Protein AF-A0A022RIN7-F1 (afdb_monomer)

Nearest PDB structures (foldseek):
  2dnx-assembly1_A  TM=2.784E-01  e=6.666E+00  Homo sapiens

pLDDT: mean 76.63, std 23.03, range [30.61, 98.12]

Organism: Erythranthe guttata (NCBI:txid4155)

Structure (mmCIF, N/CA/C/O backbone):
data_AF-A0A022RIN7-F1
#
_entry.id   AF-A0A022RIN7-F1
#
loop_
_atom_site.group_PDB
_atom_site.id
_atom_site.type_symbol
_atom_site.label_atom_id
_atom_site.label_alt_id
_atom_site.label_comp_id
_atom_site.label_asym_id
_atom_site.label_entity_id
_atom_site.label_seq_id
_atom_site.pdbx_PDB_ins_code
_atom_site.Cartn_x
_atom_site.Cartn_y
_atom_site.Cartn_z
_atom_site.occupancy
_atom_site.B_iso_or_equiv
_atom_site.auth_seq_id
_atom_site.auth_comp_id
_atom_site.auth_asym_id
_atom_site.auth_atom_id
_atom_site.pdbx_PDB_model_num
ATOM 1 N N . MET A 1 1 ? -48.424 -36.159 50.918 1.00 37.25 1 MET A N 1
ATOM 2 C CA . MET A 1 1 ? -47.520 -34.987 50.852 1.00 37.25 1 MET A CA 1
ATOM 3 C C . MET A 1 1 ? -47.780 -34.332 49.501 1.00 37.25 1 MET A C 1
ATOM 5 O O . MET A 1 1 ? -47.586 -34.997 48.501 1.00 37.25 1 MET A O 1
ATOM 9 N N . GLN A 1 2 ? -48.654 -33.324 49.456 1.00 30.61 2 GLN A N 1
ATOM 10 C CA . GLN A 1 2 ? -48.371 -31.881 49.602 1.00 30.61 2 GLN A CA 1
ATOM 11 C C . GLN A 1 2 ? -47.689 -31.279 48.358 1.00 30.61 2 GLN A C 1
ATOM 13 O O . GLN A 1 2 ? -46.604 -31.691 47.969 1.00 30.61 2 GLN A O 1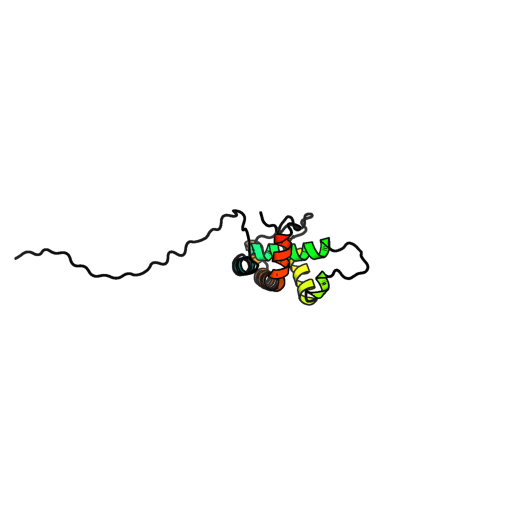
ATOM 18 N N . LEU A 1 3 ? -48.421 -30.313 47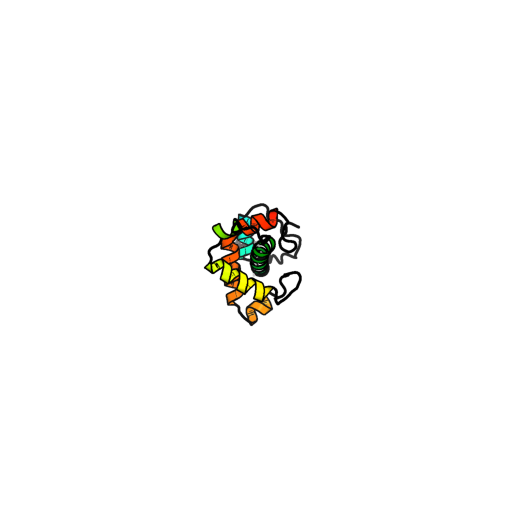.791 1.00 34.59 3 LEU A N 1
ATOM 19 C CA . LEU A 1 3 ? -48.183 -29.415 46.660 1.00 34.59 3 LEU A CA 1
ATOM 20 C C . LEU A 1 3 ? -46.823 -28.689 46.669 1.00 34.59 3 LEU A C 1
ATOM 22 O O . LEU A 1 3 ? -46.268 -28.455 47.743 1.00 34.59 3 LEU A O 1
ATOM 26 N N . LYS A 1 4 ? -46.414 -28.176 45.494 1.00 39.03 4 LYS A N 1
ATOM 27 C CA . LYS A 1 4 ? -46.188 -26.732 45.197 1.00 39.03 4 LYS A CA 1
ATOM 28 C C . LYS A 1 4 ? -45.699 -26.589 43.743 1.00 39.03 4 LYS A C 1
ATOM 30 O O . LYS A 1 4 ? -44.810 -27.328 43.349 1.00 39.03 4 LYS A O 1
ATOM 35 N N . THR A 1 5 ? -46.365 -25.890 42.821 1.00 31.91 5 THR A N 1
ATOM 36 C CA . THR A 1 5 ? -46.608 -24.437 42.672 1.00 31.91 5 THR A CA 1
ATOM 37 C C . THR A 1 5 ? -45.349 -23.567 42.615 1.00 31.91 5 THR A C 1
ATOM 39 O O . THR A 1 5 ? -44.546 -23.587 43.538 1.00 31.91 5 THR A O 1
ATOM 42 N N . SER A 1 6 ? -45.363 -22.703 41.596 1.00 35.72 6 SER A N 1
ATOM 43 C CA . SER A 1 6 ? -44.872 -21.321 41.533 1.00 35.72 6 SER A CA 1
ATOM 44 C C . SER A 1 6 ? -43.578 -21.019 40.779 1.00 35.72 6 SER A C 1
ATOM 46 O O . SER A 1 6 ? -42.488 -21.501 41.070 1.00 35.72 6 SER A O 1
ATOM 48 N N . GLU A 1 7 ? -43.778 -20.104 39.837 1.00 44.91 7 GLU A N 1
ATOM 49 C CA . GLU A 1 7 ? -42.864 -19.085 39.345 1.00 44.91 7 GLU A CA 1
ATOM 50 C C . GLU A 1 7 ? -41.965 -18.488 40.446 1.00 44.91 7 GLU A C 1
ATOM 52 O O . GLU A 1 7 ? -42.409 -18.271 41.577 1.00 44.91 7 GLU A O 1
ATOM 57 N N . ASN A 1 8 ? -40.717 -18.188 40.078 1.00 36.81 8 ASN A N 1
ATOM 58 C CA . ASN A 1 8 ? -39.936 -17.016 40.503 1.00 36.81 8 ASN A CA 1
ATOM 59 C C . ASN A 1 8 ? -38.679 -16.979 39.612 1.00 36.81 8 ASN A C 1
ATOM 61 O O . ASN A 1 8 ? -37.910 -17.934 39.597 1.00 36.81 8 ASN A O 1
ATOM 65 N N . LEU A 1 9 ? -38.586 -16.059 38.648 1.00 40.31 9 LEU A N 1
ATOM 66 C CA . LEU A 1 9 ? -37.883 -14.776 38.784 1.00 40.31 9 LEU A CA 1
ATOM 67 C C . LEU A 1 9 ? -36.572 -14.889 39.578 1.00 40.31 9 LEU A C 1
ATOM 69 O O . LEU A 1 9 ? -36.575 -14.764 40.797 1.00 40.31 9 LEU A O 1
ATOM 73 N N . ASP A 1 10 ? -35.453 -14.999 38.862 1.00 39.22 10 ASP A N 1
ATOM 74 C CA . ASP A 1 10 ? -34.300 -14.163 39.180 1.00 39.22 10 ASP A CA 1
ATOM 75 C C . ASP A 1 10 ? -33.547 -13.792 37.902 1.00 39.22 10 ASP A C 1
ATOM 77 O O . ASP A 1 10 ? -33.349 -14.592 36.986 1.00 39.22 10 ASP A O 1
ATOM 81 N N . ALA A 1 11 ? -33.215 -12.515 37.839 1.00 43.62 11 ALA A N 1
ATOM 82 C CA . ALA A 1 11 ? -32.489 -11.877 36.774 1.00 43.62 11 ALA A CA 1
ATOM 83 C C . ALA A 1 11 ? -31.069 -12.437 36.698 1.00 43.62 11 ALA A C 1
ATOM 85 O O . ALA A 1 11 ? -30.468 -12.723 37.721 1.00 43.62 11 ALA A O 1
ATOM 86 N N . THR A 1 12 ? -30.475 -12.463 35.509 1.00 42.75 12 THR A N 1
ATOM 87 C CA . THR A 1 12 ? -29.150 -11.862 35.310 1.00 42.75 12 THR A CA 1
ATOM 88 C C . THR A 1 12 ? -28.952 -11.645 33.816 1.00 42.75 12 THR A C 1
ATOM 90 O O . THR A 1 12 ? -28.738 -12.567 33.034 1.00 42.75 12 THR A O 1
ATOM 93 N N . LEU A 1 13 ? -29.015 -10.374 33.440 1.00 48.12 13 LEU A N 1
ATOM 94 C CA . LEU A 1 13 ? -28.413 -9.829 32.238 1.00 48.12 13 LEU A CA 1
ATOM 95 C C . LEU A 1 13 ? -26.933 -10.244 32.193 1.00 48.12 13 LEU A C 1
ATOM 97 O O . LEU A 1 13 ? -26.118 -9.675 32.914 1.00 48.12 13 LEU A O 1
ATOM 101 N N . GLN A 1 14 ? -26.573 -11.208 31.349 1.00 41.75 14 GLN A N 1
ATOM 102 C CA . GLN A 1 14 ? -25.202 -11.325 30.860 1.00 41.75 14 GLN A CA 1
ATOM 103 C C . GLN A 1 14 ? -25.233 -11.142 29.351 1.00 41.75 14 GLN A C 1
ATOM 105 O O . GLN A 1 14 ? -25.619 -12.003 28.572 1.00 41.75 14 GLN A O 1
ATOM 110 N N . SER A 1 15 ? -24.894 -9.914 28.989 1.00 45.25 15 SER A N 1
ATOM 111 C CA . SER A 1 15 ? -24.587 -9.421 27.662 1.00 45.25 15 SER A CA 1
ATOM 112 C C . SER A 1 15 ? -23.668 -10.373 26.897 1.00 45.25 15 SER A C 1
ATOM 114 O O . SER A 1 15 ? -22.446 -10.321 27.051 1.00 45.25 15 SER A O 1
ATOM 116 N N . GLU A 1 16 ? -24.233 -11.186 26.013 1.00 45.50 16 GLU A N 1
ATOM 117 C CA . GLU A 1 16 ? -23.442 -11.850 24.986 1.00 45.50 16 GLU A CA 1
ATOM 118 C C . GLU A 1 16 ? -23.244 -10.888 23.821 1.00 45.50 16 GLU A C 1
ATOM 120 O O . GLU A 1 16 ? -24.079 -10.673 22.941 1.00 45.50 16 GLU A O 1
ATOM 125 N N . LYS A 1 17 ? -22.079 -10.250 23.887 1.00 40.81 17 LYS A N 1
ATOM 126 C CA . LYS A 1 17 ? -21.437 -9.493 22.827 1.00 40.81 17 LYS A CA 1
ATOM 127 C C . LYS A 1 17 ? -21.168 -10.449 21.662 1.00 40.81 17 LYS A C 1
ATOM 129 O O . LYS A 1 17 ? -20.065 -10.975 21.532 1.00 40.81 17 LYS A O 1
ATOM 134 N N . VAL A 1 18 ? -22.163 -10.670 20.806 1.00 41.66 18 VAL A N 1
ATOM 135 C CA . VAL A 1 18 ? -21.929 -11.290 19.501 1.00 41.66 18 VAL A CA 1
ATOM 136 C C . VAL A 1 18 ? -21.188 -10.253 18.669 1.00 41.66 18 VAL A C 1
ATOM 138 O O . VAL A 1 18 ? -21.767 -9.356 18.057 1.00 41.66 18 VAL A O 1
ATOM 141 N N . VAL A 1 19 ? -19.860 -10.333 18.747 1.00 47.84 19 VAL A N 1
ATOM 142 C CA . VAL A 1 19 ? -18.939 -9.686 17.823 1.00 47.84 19 VAL A CA 1
ATOM 143 C C . VAL A 1 19 ? -19.350 -10.165 16.442 1.00 47.84 19 VAL A C 1
ATOM 145 O O . VAL A 1 19 ? -19.071 -11.298 16.058 1.00 47.84 19 VAL A O 1
ATOM 148 N N . ALA A 1 20 ? -20.081 -9.308 15.731 1.00 43.47 20 ALA A N 1
ATOM 149 C CA . ALA A 1 20 ? -20.372 -9.504 14.330 1.00 43.47 20 ALA A CA 1
ATOM 150 C C . ALA A 1 20 ? -19.028 -9.674 13.624 1.00 43.47 20 ALA A C 1
ATOM 152 O O . ALA A 1 20 ? -18.243 -8.728 13.505 1.00 43.47 20 ALA A O 1
ATOM 153 N N . THR A 1 21 ? -18.752 -10.901 13.200 1.00 43.12 21 THR A N 1
ATOM 154 C CA . THR A 1 21 ? -17.741 -11.227 12.212 1.00 43.12 21 THR A CA 1
ATOM 155 C C . THR A 1 21 ? -18.079 -10.424 10.966 1.00 43.12 21 THR A C 1
ATOM 157 O O . THR A 1 21 ? -18.879 -10.831 10.129 1.00 43.12 21 THR A O 1
ATOM 160 N N . ARG A 1 22 ? -17.496 -9.228 10.848 1.00 52.31 22 ARG A N 1
AT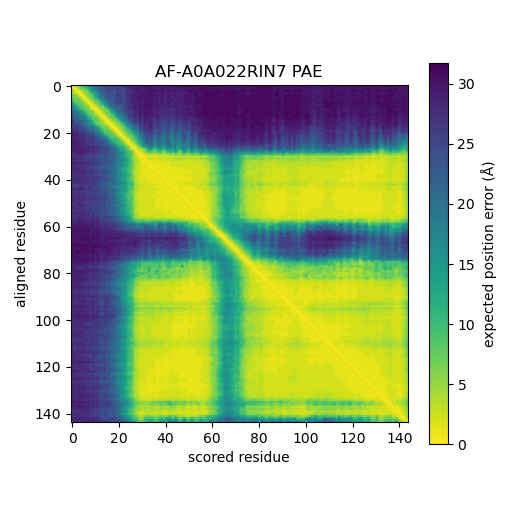OM 161 C CA . ARG A 1 22 ? -17.538 -8.446 9.616 1.00 52.31 22 ARG A CA 1
ATOM 162 C C . ARG A 1 22 ? -16.594 -9.112 8.627 1.00 52.31 22 ARG A C 1
ATOM 164 O O . ARG A 1 22 ? -15.509 -8.608 8.350 1.00 52.31 22 ARG A O 1
ATOM 171 N N . GLN A 1 23 ? -17.026 -10.247 8.085 1.00 48.00 23 GLN A N 1
ATOM 172 C CA . GLN A 1 23 ? -16.672 -10.602 6.723 1.00 48.00 23 GLN A CA 1
ATOM 173 C C . GLN A 1 23 ? -17.223 -9.468 5.863 1.00 48.00 23 GLN A C 1
ATOM 175 O O . GLN A 1 23 ? -18.391 -9.449 5.490 1.00 48.00 23 GLN A O 1
ATOM 180 N N . SER A 1 24 ? -16.404 -8.437 5.674 1.00 50.62 24 SER A N 1
ATOM 181 C CA . SER A 1 24 ? -16.704 -7.392 4.715 1.00 50.62 24 SER A CA 1
ATOM 182 C C . SER A 1 24 ? -16.466 -8.045 3.365 1.00 50.62 24 SER A C 1
ATOM 184 O O . SER A 1 24 ? -15.346 -8.054 2.857 1.00 50.62 24 SER A O 1
ATOM 186 N N . GLU A 1 25 ? -17.509 -8.669 2.823 1.00 43.94 25 GLU A N 1
ATOM 187 C CA . GLU A 1 25 ? -17.627 -8.864 1.385 1.00 43.94 25 GLU A CA 1
ATOM 188 C C . GLU A 1 25 ? -17.181 -7.560 0.714 1.00 43.94 25 GLU A C 1
ATOM 190 O O . GLU A 1 25 ? -17.494 -6.473 1.210 1.00 43.94 25 GLU A O 1
ATOM 195 N N . LYS A 1 26 ? -16.380 -7.671 -0.352 1.00 45.69 26 LYS A N 1
ATOM 196 C CA . LYS A 1 26 ? -15.725 -6.575 -1.088 1.00 45.69 26 LYS A CA 1
ATOM 197 C C . LYS A 1 26 ? -16.743 -5.663 -1.809 1.00 45.69 26 LYS A C 1
ATOM 199 O O . LYS A 1 26 ? -16.630 -5.414 -3.003 1.00 45.69 26 LYS A O 1
ATOM 204 N N . VAL A 1 27 ? -17.758 -5.178 -1.097 1.00 41.16 27 VAL A N 1
ATOM 205 C CA . VAL A 1 27 ? -18.663 -4.102 -1.493 1.00 41.16 27 VAL A CA 1
ATOM 206 C C . VAL A 1 27 ? -17.924 -2.801 -1.195 1.00 41.16 27 VAL A C 1
ATOM 208 O O . VAL A 1 27 ? -17.523 -2.564 -0.056 1.00 41.16 27 VAL A O 1
ATOM 211 N N . GLY A 1 28 ? -17.679 -2.020 -2.251 1.00 59.59 28 GLY A N 1
ATOM 212 C CA . GLY A 1 28 ? -16.779 -0.862 -2.316 1.00 59.59 28 GLY A CA 1
ATOM 213 C C . GLY A 1 28 ? -16.602 -0.110 -0.998 1.00 59.59 28 GLY A C 1
ATOM 214 O O . GLY A 1 28 ? -17.508 0.565 -0.505 1.00 59.59 28 GLY A O 1
ATOM 215 N N . ARG A 1 29 ? -15.410 -0.237 -0.404 1.00 69.94 29 ARG A N 1
ATOM 216 C CA . ARG A 1 29 ? -15.066 0.477 0.823 1.00 69.94 29 ARG A CA 1
ATOM 217 C C . ARG A 1 29 ? -14.890 1.952 0.484 1.00 69.94 29 ARG A C 1
ATOM 219 O O . ARG A 1 29 ? -13.902 2.322 -0.142 1.00 69.94 29 ARG A O 1
ATOM 226 N N . LYS A 1 30 ? -15.835 2.786 0.927 1.00 84.56 30 LYS A N 1
ATOM 227 C CA . LYS A 1 30 ? -15.824 4.226 0.670 1.00 84.56 30 LYS 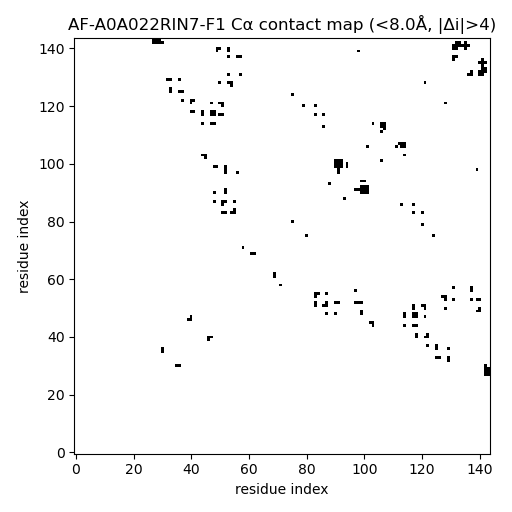A CA 1
ATOM 228 C C . LYS A 1 30 ? -15.319 5.024 1.872 1.00 84.56 30 LYS A C 1
ATOM 230 O O . LYS A 1 30 ? -16.104 5.347 2.754 1.00 84.56 30 LYS A O 1
ATOM 235 N N . PHE A 1 31 ? -14.042 5.399 1.884 1.00 90.38 31 PHE A N 1
ATOM 236 C CA . PHE A 1 31 ? -13.518 6.348 2.872 1.00 90.38 31 PHE A CA 1
ATOM 237 C C . PHE A 1 31 ? -14.001 7.776 2.585 1.00 90.38 31 PHE A C 1
ATOM 239 O O . PHE A 1 31 ? -13.933 8.254 1.445 1.00 90.38 31 PHE A O 1
ATOM 246 N N . MET A 1 32 ? -14.501 8.448 3.616 1.00 90.50 32 MET A N 1
ATOM 247 C CA . MET A 1 32 ? -14.889 9.861 3.615 1.00 90.50 32 MET A CA 1
ATOM 248 C C . MET A 1 32 ? -13.860 10.726 4.339 1.00 90.50 32 MET A C 1
ATOM 250 O O . MET A 1 32 ? -13.705 11.897 3.997 1.00 90.50 32 MET A O 1
ATOM 254 N N . LEU A 1 33 ? -13.164 10.144 5.317 1.00 93.56 33 LEU A N 1
ATOM 255 C CA . LEU A 1 33 ? -12.146 10.794 6.135 1.00 93.56 33 LEU A CA 1
ATOM 256 C C . LEU A 1 33 ? -10.879 9.938 6.181 1.00 93.56 33 LEU A C 1
ATOM 258 O O . LEU A 1 33 ? -10.948 8.708 6.167 1.00 93.56 33 LEU A O 1
ATOM 262 N N . GLU A 1 34 ? -9.724 10.586 6.323 1.00 93.88 34 GLU A N 1
ATOM 263 C CA . GLU A 1 34 ? -8.436 9.905 6.499 1.00 93.88 34 GLU A CA 1
ATOM 264 C C . GLU A 1 34 ? -8.452 8.957 7.709 1.00 93.88 34 GLU A C 1
ATOM 266 O O . GLU A 1 34 ? -7.981 7.828 7.616 1.00 93.88 34 GLU A O 1
ATOM 271 N N . ALA A 1 35 ? -9.078 9.357 8.820 1.00 95.62 35 ALA A N 1
ATOM 272 C CA . ALA A 1 35 ? -9.182 8.528 10.022 1.00 95.62 35 ALA A CA 1
ATOM 273 C C . ALA A 1 35 ? -9.890 7.179 9.774 1.00 95.62 35 ALA A C 1
ATOM 275 O O . ALA A 1 35 ? -9.518 6.164 10.361 1.00 95.62 35 ALA A O 1
ATOM 276 N N . GLU A 1 36 ? -10.879 7.135 8.875 1.00 95.06 36 GLU A N 1
ATOM 277 C CA . GLU A 1 36 ? -11.545 5.883 8.490 1.00 95.06 36 GLU A CA 1
ATOM 278 C C . GLU A 1 36 ? -10.596 4.971 7.709 1.00 95.06 36 GLU A C 1
ATOM 280 O O . GLU A 1 36 ? -10.577 3.758 7.928 1.00 95.06 36 GLU A O 1
ATOM 285 N N . MET A 1 37 ? -9.784 5.561 6.826 1.00 94.75 37 MET A N 1
ATOM 286 C CA . MET A 1 37 ? -8.744 4.840 6.099 1.00 94.75 37 MET A CA 1
ATOM 287 C C . MET A 1 37 ? -7.674 4.313 7.053 1.00 94.75 37 MET A C 1
ATOM 289 O O . MET A 1 37 ? -7.307 3.149 6.938 1.00 94.75 37 MET A O 1
ATOM 293 N N . ILE A 1 38 ? -7.215 5.113 8.021 1.00 96.69 38 ILE A N 1
ATOM 294 C CA . ILE A 1 38 ? -6.239 4.685 9.035 1.00 96.69 38 ILE A CA 1
ATOM 295 C C . ILE A 1 38 ? -6.763 3.474 9.811 1.00 96.69 38 ILE A C 1
ATOM 297 O O . ILE A 1 38 ? -6.053 2.477 9.920 1.00 96.69 38 ILE A O 1
ATOM 301 N N . ASN A 1 39 ? -8.009 3.519 10.288 1.00 95.75 39 ASN A N 1
ATOM 302 C CA . ASN A 1 39 ? -8.617 2.391 10.999 1.00 95.75 39 ASN A CA 1
ATOM 303 C C . ASN A 1 39 ? -8.667 1.133 10.121 1.00 95.75 39 ASN A C 1
ATOM 305 O O . ASN A 1 39 ? -8.335 0.042 10.573 1.00 95.75 39 ASN A O 1
ATOM 309 N N . ALA A 1 40 ? -9.028 1.271 8.842 1.00 95.19 40 ALA A N 1
ATOM 310 C CA . ALA A 1 40 ? -9.013 0.137 7.925 1.00 95.19 40 ALA A CA 1
ATOM 311 C C . ALA A 1 40 ? -7.592 -0.381 7.664 1.00 95.19 40 ALA A C 1
ATOM 313 O O . ALA A 1 40 ? -7.395 -1.587 7.621 1.00 95.19 40 ALA A O 1
ATOM 314 N N . LEU A 1 41 ? -6.594 0.495 7.545 1.00 95.25 41 LEU A N 1
ATOM 315 C CA . LEU A 1 41 ? -5.186 0.114 7.407 1.00 95.25 41 LEU A CA 1
ATOM 316 C C . LEU A 1 41 ? -4.637 -0.579 8.663 1.00 95.25 41 LEU A C 1
ATOM 318 O O . LEU A 1 41 ? -3.690 -1.352 8.578 1.00 95.25 41 LEU A O 1
ATOM 322 N N . GLN A 1 42 ? -5.202 -0.352 9.844 1.00 95.06 42 GLN A N 1
ATOM 323 C CA . GLN A 1 42 ? -4.788 -1.071 11.054 1.00 95.06 42 GLN A CA 1
ATOM 324 C C . GLN A 1 42 ? -5.285 -2.520 11.094 1.00 95.06 42 GLN A C 1
ATOM 326 O O . GLN A 1 42 ? -4.631 -3.359 11.709 1.00 95.06 42 GLN A O 1
ATOM 331 N N . GLU A 1 43 ? -6.353 -2.837 10.361 1.00 93.06 43 GLU A N 1
ATOM 332 C CA . GLU A 1 43 ? -7.012 -4.147 10.405 1.00 93.06 43 GLU A CA 1
ATOM 333 C C . GLU A 1 43 ? -6.814 -4.951 9.108 1.00 93.06 43 GLU A C 1
ATOM 335 O O . GLU A 1 43 ? -6.499 -6.138 9.141 1.00 93.06 43 GLU A O 1
ATOM 340 N N . ASP A 1 44 ? -6.923 -4.302 7.949 1.00 95.75 44 ASP A N 1
ATOM 341 C CA . ASP A 1 44 ? -6.932 -4.933 6.630 1.00 95.75 44 ASP A CA 1
ATOM 342 C C . ASP A 1 44 ? -5.521 -4.996 6.023 1.00 95.75 44 ASP A C 1
ATOM 344 O O . ASP A 1 44 ? -4.939 -4.003 5.576 1.00 95.75 44 ASP A O 1
ATOM 348 N N . GLU A 1 45 ? -4.953 -6.199 6.028 1.00 96.62 45 GLU A N 1
ATOM 349 C CA . GLU A 1 45 ? -3.607 -6.481 5.525 1.00 96.62 45 GLU A CA 1
ATOM 350 C C . GLU A 1 45 ? -3.513 -6.351 3.999 1.00 96.62 45 GLU A C 1
ATOM 352 O O . GLU A 1 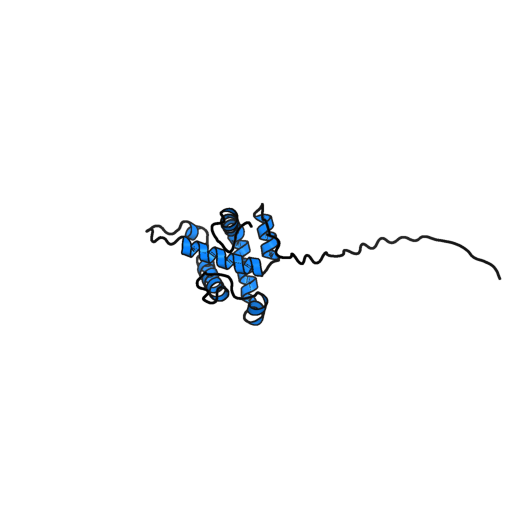45 ? -2.520 -5.827 3.491 1.00 96.62 45 GLU A O 1
ATOM 357 N N . GLU A 1 46 ? -4.555 -6.760 3.266 1.00 96.31 46 GLU A N 1
ATOM 358 C CA . GLU A 1 46 ? -4.609 -6.637 1.803 1.00 96.31 46 GLU A CA 1
ATOM 359 C C . GLU A 1 46 ? -4.677 -5.156 1.403 1.00 96.31 46 GLU A C 1
ATOM 361 O O . GLU A 1 46 ? -4.023 -4.732 0.445 1.00 96.31 46 GLU A O 1
ATOM 366 N N . LEU A 1 47 ? -5.407 -4.338 2.170 1.00 95.81 47 LEU A N 1
ATOM 367 C CA . LEU A 1 47 ? -5.438 -2.888 1.984 1.00 95.81 47 LEU A CA 1
ATOM 368 C C . LEU A 1 47 ? -4.062 -2.254 2.227 1.00 95.81 47 LEU A C 1
ATOM 370 O O . LEU A 1 47 ? -3.666 -1.378 1.462 1.00 95.81 47 LEU A O 1
ATOM 374 N N . CYS A 1 48 ? -3.314 -2.704 3.239 1.00 97.06 48 CYS A N 1
ATOM 375 C CA . CYS A 1 48 ? -1.944 -2.233 3.478 1.00 97.06 48 CYS A CA 1
ATOM 376 C C . CYS A 1 48 ? -1.007 -2.568 2.316 1.00 97.06 48 CYS A C 1
ATOM 378 O O . CYS A 1 48 ? -0.230 -1.723 1.875 1.00 97.06 48 CYS A O 1
ATOM 380 N N . MET A 1 49 ? -1.074 -3.803 1.814 1.00 97.38 49 MET A N 1
ATOM 381 C CA . MET A 1 49 ? -0.270 -4.239 0.670 1.00 97.38 49 MET A CA 1
ATOM 382 C C . MET A 1 49 ? -0.599 -3.394 -0.566 1.00 97.38 49 MET A C 1
ATOM 384 O O . MET A 1 49 ? 0.301 -2.843 -1.199 1.00 97.38 49 MET A O 1
ATOM 388 N N . ASN A 1 50 ? -1.889 -3.192 -0.851 1.00 95.88 50 ASN A N 1
ATOM 389 C CA . ASN A 1 50 ? -2.327 -2.314 -1.935 1.00 95.88 50 ASN A CA 1
ATOM 390 C C . ASN A 1 50 ? -1.902 -0.855 -1.734 1.00 95.88 50 ASN A C 1
ATOM 392 O O . ASN A 1 50 ? -1.527 -0.203 -2.707 1.00 95.88 50 ASN A O 1
ATOM 396 N N . GLY A 1 51 ? -1.922 -0.351 -0.499 1.00 94.75 51 GLY A N 1
ATOM 397 C CA . GLY A 1 51 ? -1.460 0.992 -0.161 1.00 94.75 51 GLY A CA 1
ATOM 398 C C . GLY A 1 51 ? 0.014 1.193 -0.512 1.00 94.75 51 GLY A C 1
ATOM 399 O O . GLY A 1 51 ? 0.367 2.143 -1.210 1.00 94.75 51 GLY A O 1
ATOM 400 N N . VAL A 1 52 ? 0.887 0.260 -0.128 1.00 95.62 52 VAL A N 1
ATOM 401 C CA . VAL A 1 52 ? 2.308 0.312 -0.512 1.00 95.62 52 VAL A CA 1
ATOM 402 C C . VAL A 1 52 ? 2.479 0.293 -2.033 1.00 95.62 52 VAL A C 1
ATOM 404 O O . VAL A 1 52 ? 3.227 1.114 -2.571 1.00 95.62 52 VAL A O 1
ATOM 407 N N . CYS A 1 53 ? 1.746 -0.567 -2.746 1.00 95.50 53 CYS A N 1
ATOM 408 C CA . CYS A 1 53 ? 1.775 -0.577 -4.208 1.00 95.50 53 CYS A CA 1
ATOM 409 C C . CYS A 1 53 ? 1.275 0.752 -4.812 1.00 95.50 53 CYS A C 1
ATOM 411 O O . CYS A 1 53 ? 1.845 1.221 -5.794 1.00 95.50 53 CYS A O 1
ATOM 413 N N . ALA A 1 54 ? 0.262 1.395 -4.225 1.00 93.94 54 ALA A N 1
ATOM 414 C CA . ALA A 1 54 ? -0.254 2.687 -4.682 1.00 93.94 54 ALA A CA 1
ATOM 415 C C . ALA A 1 54 ? 0.759 3.826 -4.481 1.00 93.94 54 ALA A C 1
ATOM 417 O O . ALA A 1 54 ? 0.975 4.637 -5.384 1.00 93.94 54 ALA A O 1
ATOM 418 N N . LEU A 1 55 ? 1.440 3.860 -3.329 1.00 91.69 55 LEU A N 1
ATOM 419 C CA . LEU A 1 55 ? 2.529 4.810 -3.067 1.00 91.69 55 LEU A CA 1
ATOM 420 C C . LEU A 1 55 ? 3.666 4.641 -4.080 1.00 91.69 55 LEU A C 1
ATOM 422 O O . LEU A 1 55 ? 4.161 5.632 -4.619 1.00 91.69 55 LEU A O 1
ATOM 426 N N . TYR A 1 56 ? 4.044 3.394 -4.368 1.00 91.50 56 TYR A N 1
ATOM 427 C CA . TYR A 1 56 ? 5.045 3.071 -5.380 1.00 91.50 56 TYR A CA 1
ATOM 428 C C . TYR A 1 56 ? 4.606 3.556 -6.765 1.00 91.50 56 TYR A C 1
ATOM 430 O O . TYR A 1 56 ? 5.297 4.366 -7.379 1.00 91.50 56 TYR A O 1
ATOM 438 N N . ARG A 1 57 ? 3.411 3.177 -7.230 1.00 90.62 57 ARG A N 1
ATOM 439 C CA . ARG A 1 57 ? 2.885 3.629 -8.527 1.00 90.62 57 ARG A CA 1
ATOM 440 C C . ARG A 1 57 ? 2.856 5.153 -8.631 1.00 90.62 57 ARG A C 1
ATOM 442 O O . ARG A 1 57 ? 3.290 5.693 -9.643 1.00 90.62 57 ARG A O 1
ATOM 449 N N . GLN A 1 58 ? 2.442 5.875 -7.589 1.00 84.75 58 GLN A N 1
ATOM 450 C CA . GLN A 1 58 ? 2.428 7.341 -7.622 1.00 84.75 58 GLN A CA 1
ATOM 451 C C . GLN A 1 58 ? 3.828 7.955 -7.795 1.00 84.75 58 GLN A C 1
ATOM 453 O O . GLN A 1 58 ? 3.969 8.982 -8.464 1.00 84.75 58 GLN A O 1
ATOM 458 N N . GLN A 1 59 ? 4.871 7.343 -7.231 1.00 78.44 59 GLN A N 1
ATOM 459 C CA . GLN A 1 59 ? 6.249 7.809 -7.406 1.00 78.44 59 GLN A CA 1
ATOM 460 C C . GLN A 1 59 ? 6.714 7.650 -8.860 1.00 78.44 59 GLN A C 1
ATOM 462 O O . GLN A 1 59 ? 7.274 8.600 -9.415 1.00 78.44 59 GLN A O 1
ATOM 467 N N . PHE A 1 60 ? 6.401 6.515 -9.492 1.00 56.09 60 PHE A N 1
ATOM 468 C CA . PHE A 1 60 ? 6.772 6.194 -10.878 1.00 56.09 60 PHE A CA 1
ATOM 469 C C . PHE A 1 60 ? 5.904 6.915 -11.920 1.00 56.09 60 PHE A C 1
ATOM 471 O O . PHE A 1 60 ? 6.412 7.367 -12.937 1.00 56.09 60 PHE A O 1
ATOM 478 N N . PHE A 1 61 ? 4.614 7.141 -11.667 1.00 50.12 61 PHE A N 1
ATOM 479 C CA . PHE A 1 61 ? 3.784 7.957 -12.563 1.00 50.12 61 PHE A CA 1
ATOM 480 C C . PHE A 1 61 ? 4.078 9.460 -12.450 1.00 50.12 61 PHE A C 1
ATOM 482 O O . PHE A 1 61 ? 3.745 10.219 -13.359 1.00 50.12 61 PHE A O 1
ATOM 489 N N . SER A 1 62 ? 4.736 9.917 -11.374 1.00 50.09 62 SER A N 1
ATOM 490 C CA . SER A 1 62 ? 5.203 11.309 -11.279 1.00 50.09 62 SER A CA 1
ATOM 491 C C . SER A 1 62 ? 6.499 11.579 -12.053 1.00 50.09 62 SER A C 1
ATOM 493 O O . SER A 1 62 ? 6.867 12.743 -12.223 1.00 50.09 62 SER A O 1
ATOM 495 N N . SER A 1 63 ? 7.184 10.544 -12.556 1.00 40.81 63 SER A N 1
ATOM 496 C CA . SER A 1 63 ? 8.393 10.705 -13.363 1.00 40.81 63 SER A CA 1
ATOM 497 C C . SER A 1 63 ? 8.057 10.961 -14.833 1.00 40.81 63 SER A C 1
ATOM 499 O O . SER A 1 63 ? 8.388 10.173 -15.715 1.00 40.81 63 SER A O 1
ATOM 501 N N . GLN A 1 64 ? 7.476 12.126 -15.123 1.00 38.56 64 GLN A N 1
ATOM 502 C CA . GLN A 1 64 ? 8.026 12.848 -16.267 1.00 38.56 64 GLN A CA 1
ATOM 503 C C . GLN A 1 64 ? 9.454 13.280 -15.899 1.00 38.56 64 GLN A C 1
ATOM 505 O O . GLN A 1 64 ? 9.677 13.683 -14.751 1.00 38.56 64 GLN A O 1
ATOM 510 N N . PRO A 1 65 ? 10.422 13.231 -16.831 1.00 38.44 65 PRO A N 1
ATOM 511 C CA . PR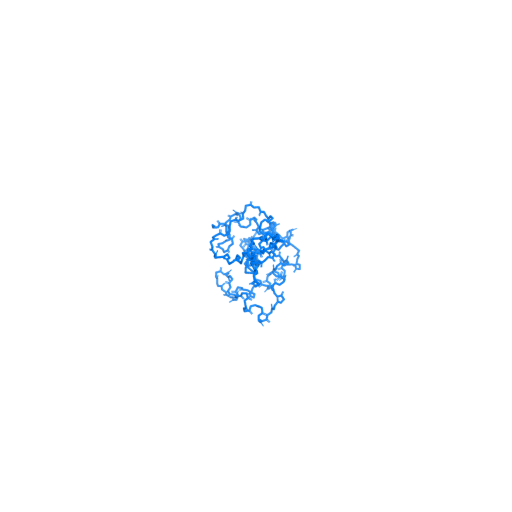O A 1 65 ? 11.775 13.715 -16.605 1.00 38.44 65 PRO A CA 1
ATOM 512 C C . PRO A 1 65 ? 11.744 15.244 -16.580 1.00 38.44 65 PRO A C 1
ATOM 514 O O . PRO A 1 65 ? 12.170 15.919 -17.510 1.00 38.44 65 PRO A O 1
ATOM 517 N N . THR A 1 66 ? 11.187 15.820 -15.521 1.00 39.56 66 THR A N 1
ATOM 518 C CA . THR A 1 66 ? 11.371 17.233 -15.235 1.00 39.56 66 THR A CA 1
ATOM 519 C C . THR A 1 66 ? 12.526 17.334 -14.263 1.00 39.56 66 THR A C 1
ATOM 521 O O . THR A 1 66 ? 12.617 16.615 -13.272 1.00 39.56 66 THR A O 1
ATOM 524 N N . THR A 1 67 ? 13.435 18.243 -14.566 1.00 38.50 67 THR A N 1
ATOM 525 C CA . THR A 1 67 ? 14.620 18.663 -13.812 1.00 38.50 67 THR A CA 1
ATOM 526 C C . THR A 1 67 ? 14.304 19.237 -12.419 1.00 38.50 67 THR A C 1
ATOM 528 O O . THR A 1 67 ? 15.063 20.022 -11.855 1.00 38.50 67 THR A O 1
ATOM 531 N N . LYS A 1 68 ? 13.169 18.857 -11.835 1.00 39.19 68 LYS A N 1
ATOM 532 C CA . LYS A 1 68 ? 12.672 19.256 -10.531 1.00 39.19 68 LYS A CA 1
ATOM 533 C C . LYS A 1 68 ? 12.247 17.974 -9.835 1.00 39.19 68 LYS A C 1
ATOM 535 O O . LYS A 1 68 ? 11.247 17.376 -10.218 1.00 39.19 68 LYS A O 1
ATOM 540 N N . ARG A 1 69 ? 13.032 17.553 -8.833 1.00 40.56 69 ARG A N 1
ATOM 541 C CA . ARG A 1 69 ? 12.648 16.525 -7.851 1.00 40.56 69 ARG A CA 1
ATOM 542 C C . ARG A 1 69 ? 11.144 16.639 -7.595 1.00 40.56 69 ARG A C 1
ATOM 544 O O . ARG A 1 69 ? 10.684 17.701 -7.172 1.00 40.56 69 ARG A O 1
ATOM 551 N N . SER A 1 70 ? 10.403 15.590 -7.956 1.00 43.72 70 SER A N 1
ATOM 552 C CA . SER A 1 70 ? 8.958 15.501 -7.751 1.00 43.72 70 SER A CA 1
ATOM 553 C C . SER A 1 70 ? 8.653 15.983 -6.336 1.00 43.72 70 SER A C 1
ATOM 555 O O . SER A 1 70 ? 9.289 15.518 -5.394 1.00 43.72 70 SER A O 1
ATOM 557 N N . LYS A 1 71 ? 7.724 16.935 -6.166 1.00 47.34 71 LYS A N 1
ATOM 558 C CA . LYS A 1 71 ? 7.379 17.515 -4.849 1.00 47.34 71 LYS A CA 1
ATOM 559 C C . LYS A 1 71 ? 7.020 16.450 -3.798 1.00 47.34 71 LYS A C 1
ATOM 561 O O . LYS A 1 71 ? 7.035 16.748 -2.611 1.00 47.34 71 LYS A O 1
ATOM 566 N N . LEU A 1 72 ? 6.748 15.217 -4.230 1.00 45.50 72 LEU A N 1
ATOM 567 C CA . LEU A 1 72 ? 6.542 14.047 -3.386 1.00 45.50 72 LEU A CA 1
ATOM 568 C C . LEU A 1 72 ? 7.795 13.615 -2.599 1.00 45.50 72 LEU A C 1
ATOM 570 O O . LEU A 1 72 ? 7.665 13.129 -1.478 1.00 45.50 72 LEU A O 1
ATOM 574 N N . SER A 1 73 ? 9.006 13.833 -3.130 1.00 50.03 73 SER A N 1
ATOM 575 C CA . SER A 1 73 ? 10.258 13.442 -2.460 1.00 50.03 73 SER A CA 1
ATOM 576 C C . SER A 1 73 ? 10.553 14.246 -1.195 1.00 50.03 73 SER A C 1
ATOM 578 O O . SER A 1 73 ? 11.457 13.881 -0.455 1.00 50.03 73 SER A O 1
ATOM 580 N N . ASN A 1 74 ? 9.847 15.356 -0.961 1.00 51.41 74 ASN A N 1
ATOM 581 C CA . ASN A 1 74 ? 10.075 16.193 0.216 1.00 51.41 74 ASN A CA 1
ATOM 582 C C . ASN A 1 74 ? 9.260 15.752 1.442 1.00 51.41 74 ASN A C 1
ATOM 584 O O . ASN A 1 74 ? 9.537 16.241 2.533 1.00 51.41 74 ASN A O 1
ATOM 588 N N . THR A 1 75 ? 8.293 14.842 1.282 1.00 63.97 75 THR A N 1
ATOM 589 C CA . THR A 1 75 ? 7.423 14.383 2.383 1.00 63.97 75 THR A CA 1
ATOM 590 C C . THR A 1 75 ? 7.735 12.949 2.822 1.00 63.97 75 THR A C 1
ATOM 592 O O . THR A 1 75 ? 7.513 12.597 3.976 1.00 63.97 75 THR A O 1
ATOM 595 N N . VAL A 1 76 ? 8.285 12.116 1.930 1.00 66.81 76 VAL A N 1
ATOM 596 C CA . VAL A 1 76 ? 8.643 10.716 2.225 1.00 66.81 76 VAL A CA 1
ATOM 597 C C . VAL A 1 76 ? 10.108 10.622 2.639 1.00 66.81 76 VAL A C 1
ATOM 599 O O . VAL A 1 76 ? 10.989 11.133 1.947 1.00 66.81 76 VAL A O 1
ATOM 602 N N . LYS A 1 77 ? 10.387 9.944 3.756 1.00 77.94 77 LYS A N 1
ATOM 603 C CA . LYS A 1 77 ? 11.766 9.717 4.211 1.00 77.94 77 LYS A CA 1
ATOM 604 C C . LYS A 1 77 ? 12.513 8.822 3.206 1.00 77.94 77 LYS A C 1
ATOM 606 O O . LYS A 1 77 ? 11.940 7.824 2.771 1.00 77.94 77 LYS A O 1
ATOM 611 N N . PRO A 1 78 ? 13.786 9.104 2.868 1.00 74.88 78 PRO A N 1
ATOM 612 C CA . PRO A 1 78 ? 14.550 8.293 1.912 1.00 74.88 78 PRO A CA 1
ATOM 613 C C . PRO A 1 78 ? 14.597 6.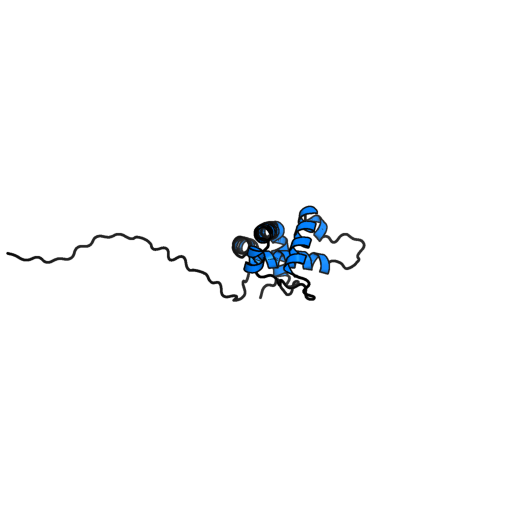792 2.245 1.00 74.88 78 PRO A C 1
ATOM 615 O O . PRO A 1 78 ? 14.441 5.961 1.353 1.00 74.88 78 PRO A O 1
ATOM 618 N N . ASP A 1 79 ? 14.734 6.432 3.521 1.00 78.69 79 ASP A N 1
ATOM 619 C CA . ASP A 1 79 ? 14.774 5.024 3.944 1.00 78.69 79 ASP A CA 1
ATOM 620 C C . ASP A 1 79 ? 13.422 4.323 3.755 1.00 78.69 79 ASP A C 1
ATOM 622 O O . ASP A 1 79 ? 13.356 3.169 3.320 1.00 78.69 79 ASP A O 1
ATOM 626 N N . ASP A 1 80 ? 12.323 5.033 4.025 1.00 80.00 80 ASP A N 1
ATOM 627 C CA . ASP A 1 80 ? 10.974 4.525 3.776 1.00 80.00 80 ASP A CA 1
ATOM 628 C C . ASP A 1 80 ? 10.691 4.413 2.275 1.00 80.00 80 ASP A C 1
ATOM 630 O O . ASP A 1 80 ? 9.960 3.518 1.869 1.00 80.00 80 ASP A O 1
ATOM 634 N N . LEU A 1 81 ? 11.290 5.272 1.444 1.00 76.25 81 LEU A N 1
ATOM 635 C CA . LEU A 1 81 ? 11.179 5.202 -0.013 1.00 76.25 81 LEU A CA 1
ATOM 636 C C . LEU A 1 81 ? 11.824 3.923 -0.563 1.00 76.25 81 LEU A C 1
ATOM 638 O O . LEU A 1 81 ? 11.199 3.201 -1.340 1.00 76.25 81 LEU A O 1
ATOM 642 N N . ILE A 1 82 ? 13.055 3.625 -0.136 1.00 77.69 82 ILE A N 1
ATOM 643 C CA . ILE A 1 82 ? 13.764 2.391 -0.513 1.00 77.69 82 ILE A CA 1
ATOM 644 C C . ILE A 1 82 ? 12.978 1.171 -0.020 1.00 77.69 82 ILE A C 1
ATOM 646 O O . ILE A 1 82 ? 12.765 0.223 -0.777 1.00 77.69 82 ILE A O 1
ATOM 650 N N . SER A 1 83 ? 12.490 1.228 1.221 1.00 84.00 83 SER A N 1
ATOM 651 C CA . SER A 1 83 ? 11.687 0.158 1.817 1.00 84.00 83 SER A CA 1
ATOM 652 C C . SER A 1 83 ? 10.380 -0.068 1.052 1.00 84.00 83 SER A C 1
ATOM 654 O O . SER A 1 83 ? 10.080 -1.196 0.673 1.00 84.00 83 SER A O 1
ATOM 656 N N . ALA A 1 84 ? 9.616 0.991 0.771 1.00 87.56 84 ALA A N 1
ATOM 657 C CA . ALA A 1 84 ? 8.351 0.912 0.045 1.00 87.56 84 ALA A CA 1
ATOM 658 C C . ALA A 1 84 ? 8.539 0.363 -1.372 1.00 87.56 84 ALA A C 1
ATOM 660 O O . ALA A 1 84 ? 7.742 -0.460 -1.811 1.00 87.56 84 ALA A O 1
ATOM 661 N N . ARG A 1 85 ? 9.615 0.764 -2.062 1.00 90.94 85 ARG A N 1
ATOM 662 C CA . ARG A 1 85 ? 9.975 0.231 -3.379 1.00 90.94 85 ARG A CA 1
ATOM 663 C C . ARG A 1 85 ? 10.228 -1.273 -3.342 1.00 90.94 85 ARG A C 1
ATOM 665 O O . ARG A 1 85 ? 9.593 -1.996 -4.100 1.00 90.94 85 ARG A O 1
ATOM 672 N N . GLY A 1 86 ? 11.112 -1.740 -2.460 1.00 93.44 86 GLY A N 1
ATOM 673 C CA . GLY A 1 86 ? 11.433 -3.167 -2.375 1.00 93.44 86 GLY A CA 1
ATOM 674 C C . GLY A 1 86 ? 10.217 -4.021 -2.003 1.00 93.44 86 GLY A C 1
ATOM 675 O O . GLY A 1 86 ? 10.025 -5.103 -2.553 1.00 93.44 86 GLY A O 1
ATOM 676 N N . LEU A 1 87 ? 9.358 -3.513 -1.113 1.00 95.69 87 LEU A N 1
ATOM 677 C CA . LEU A 1 87 ? 8.110 -4.182 -0.748 1.00 95.69 87 LEU A CA 1
ATOM 678 C C . LEU A 1 87 ? 7.128 -4.218 -1.920 1.00 95.69 87 LEU A C 1
ATOM 680 O O . LEU A 1 87 ? 6.590 -5.277 -2.218 1.00 95.69 87 LEU A O 1
ATOM 684 N N . ALA A 1 88 ? 6.917 -3.096 -2.611 1.00 95.62 88 ALA A N 1
ATOM 685 C CA . ALA A 1 88 ? 6.017 -3.040 -3.756 1.00 95.62 88 ALA A CA 1
ATOM 686 C C . ALA A 1 88 ? 6.472 -3.960 -4.896 1.00 95.62 88 ALA A C 1
ATOM 688 O O . ALA A 1 88 ? 5.644 -4.683 -5.438 1.00 95.62 88 ALA A O 1
ATOM 689 N N . GLU A 1 89 ? 7.765 -3.980 -5.228 1.00 95.38 89 GLU A N 1
ATOM 690 C CA . GLU A 1 89 ? 8.321 -4.859 -6.267 1.00 95.38 89 GLU A CA 1
ATOM 691 C C . GLU A 1 89 ? 8.093 -6.343 -5.930 1.00 95.38 89 GLU A C 1
ATOM 693 O O . GLU A 1 89 ? 7.652 -7.101 -6.792 1.00 95.38 89 GLU A O 1
ATOM 698 N N . TYR A 1 90 ? 8.292 -6.742 -4.667 1.00 96.81 90 TYR A N 1
ATOM 699 C CA . TYR A 1 90 ? 7.975 -8.096 -4.194 1.00 96.81 90 TYR A CA 1
ATOM 700 C C . TYR A 1 90 ? 6.475 -8.422 -4.292 1.00 96.81 90 TYR A C 1
ATOM 702 O O . TYR A 1 90 ? 6.106 -9.505 -4.733 1.00 96.81 90 TYR A O 1
ATOM 710 N N . LEU A 1 91 ? 5.606 -7.491 -3.895 1.00 97.62 91 LEU A N 1
ATOM 711 C CA . LEU A 1 91 ? 4.150 -7.670 -3.883 1.00 97.62 91 LEU A CA 1
ATOM 712 C C . LEU A 1 91 ? 3.524 -7.723 -5.288 1.00 97.62 91 LEU A C 1
ATOM 714 O O . LEU A 1 91 ? 2.544 -8.442 -5.510 1.00 97.62 91 LEU A O 1
ATOM 718 N N . ILE A 1 92 ? 4.065 -6.929 -6.215 1.00 96.69 92 ILE A N 1
ATOM 719 C CA . ILE A 1 92 ? 3.642 -6.847 -7.620 1.00 96.69 92 ILE A CA 1
ATOM 720 C C . ILE A 1 92 ? 4.092 -8.082 -8.403 1.00 96.69 92 ILE A C 1
ATOM 722 O O . ILE A 1 92 ? 3.424 -8.465 -9.360 1.00 96.69 92 ILE A O 1
ATOM 726 N N . ASP A 1 93 ? 5.203 -8.705 -8.002 1.00 96.38 93 ASP A N 1
ATOM 727 C CA . ASP A 1 93 ? 5.703 -9.962 -8.571 1.00 96.38 93 ASP A CA 1
ATOM 728 C C . ASP A 1 93 ? 5.824 -9.927 -10.110 1.00 96.38 93 ASP A C 1
ATOM 730 O O . ASP A 1 93 ? 5.444 -10.847 -10.829 1.00 96.38 93 ASP A O 1
ATOM 734 N N . GLY A 1 94 ? 6.310 -8.795 -10.634 1.00 92.19 94 GLY A N 1
ATOM 735 C CA . GLY A 1 94 ? 6.534 -8.598 -12.068 1.00 92.19 94 GLY A CA 1
ATOM 736 C C . GLY A 1 94 ? 5.279 -8.362 -12.918 1.00 92.19 94 GLY A C 1
ATOM 737 O O . GLY A 1 94 ? 5.379 -8.389 -14.144 1.00 92.19 94 GLY A O 1
ATOM 738 N N . ASP A 1 95 ? 4.109 -8.113 -12.322 1.00 93.94 95 ASP A N 1
ATOM 739 C CA . ASP A 1 95 ? 2.907 -7.754 -13.082 1.00 93.94 95 ASP A CA 1
ATOM 740 C C . ASP A 1 95 ? 3.108 -6.463 -13.887 1.00 93.94 95 ASP A C 1
ATOM 742 O O . ASP A 1 95 ? 3.412 -5.399 -13.344 1.00 93.94 95 ASP A O 1
ATOM 746 N N . ASN A 1 96 ? 2.890 -6.557 -15.200 1.00 89.12 96 ASN A N 1
ATOM 747 C CA . ASN A 1 96 ? 3.096 -5.450 -16.138 1.00 89.12 96 ASN A CA 1
ATOM 748 C C . ASN A 1 96 ? 2.158 -4.263 -15.888 1.00 89.12 96 ASN A C 1
ATOM 750 O O . ASN A 1 96 ? 2.479 -3.133 -16.250 1.00 89.12 96 ASN A O 1
ATOM 754 N N . GLU A 1 97 ? 0.996 -4.507 -15.285 1.00 89.31 97 GLU A N 1
ATOM 755 C CA . GLU A 1 97 ? 0.053 -3.456 -14.914 1.00 89.31 97 GLU A CA 1
ATOM 756 C C . GLU A 1 97 ? 0.299 -2.943 -13.489 1.00 89.31 97 GLU A C 1
ATOM 758 O O . GLU A 1 97 ? -0.428 -2.075 -13.013 1.00 89.31 97 GLU A O 1
ATOM 763 N N . MET A 1 98 ? 1.353 -3.418 -12.817 1.00 90.50 98 MET A N 1
ATOM 764 C CA . MET A 1 98 ? 1.727 -3.050 -11.452 1.00 90.50 98 MET A CA 1
ATOM 765 C C . MET A 1 98 ? 0.616 -3.323 -10.426 1.00 90.50 98 MET A C 1
ATOM 767 O O . MET A 1 98 ? 0.463 -2.584 -9.443 1.00 90.50 98 MET A O 1
ATOM 771 N N . ARG A 1 99 ? -0.184 -4.373 -10.650 1.00 93.94 99 ARG A N 1
ATOM 772 C CA . ARG A 1 99 ? -1.195 -4.848 -9.696 1.00 93.94 99 ARG A CA 1
ATOM 773 C C . ARG A 1 99 ? -0.556 -5.615 -8.550 1.00 93.94 99 ARG A C 1
ATOM 775 O O . ARG A 1 99 ? 0.469 -6.261 -8.723 1.00 93.94 99 ARG A O 1
ATOM 782 N N . LEU A 1 100 ? -1.218 -5.610 -7.394 1.00 95.75 100 LEU A N 1
ATOM 783 C CA . LEU A 1 100 ? -0.896 -6.551 -6.326 1.00 95.75 100 LEU A CA 1
ATOM 784 C C . LEU A 1 100 ? -1.162 -7.985 -6.817 1.00 95.75 100 LEU A C 1
ATOM 786 O O . LEU A 1 100 ? -2.281 -8.284 -7.240 1.00 95.75 100 LEU A O 1
ATOM 790 N N . ARG A 1 101 ? -0.152 -8.860 -6.764 1.00 97.56 101 ARG A N 1
ATOM 791 C CA . ARG A 1 101 ? -0.273 -10.270 -7.180 1.00 97.56 101 ARG A CA 1
ATOM 792 C C . ARG A 1 101 ? -0.157 -11.237 -6.020 1.00 97.56 101 ARG A C 1
ATOM 794 O O . ARG A 1 101 ? -0.915 -12.203 -5.976 1.00 97.56 101 ARG A O 1
ATOM 801 N N . LYS A 1 102 ? 0.735 -10.960 -5.069 1.00 97.19 102 LYS A N 1
ATOM 802 C CA . LYS A 1 102 ? 0.888 -11.808 -3.888 1.00 97.19 102 LYS A CA 1
ATOM 803 C C . LYS A 1 102 ? -0.315 -11.668 -2.963 1.00 97.19 102 LYS A C 1
ATOM 805 O O . LYS A 1 102 ? -0.717 -10.562 -2.598 1.00 97.19 102 LYS A O 1
ATOM 810 N N . SER A 1 103 ? -0.877 -12.804 -2.562 1.00 97.56 103 SER A N 1
ATOM 811 C CA . SER A 1 103 ? -1.948 -12.849 -1.563 1.00 97.56 103 SER A CA 1
ATOM 812 C C . SER A 1 103 ? -1.399 -12.656 -0.146 1.00 97.56 103 SER A C 1
ATOM 814 O O . SER A 1 103 ? -0.240 -12.960 0.132 1.00 97.56 103 SER A O 1
ATOM 816 N N . VAL A 1 104 ? -2.244 -12.217 0.790 1.00 96.88 104 VAL A N 1
ATOM 817 C CA . VAL A 1 104 ? -1.866 -12.076 2.210 1.00 96.88 104 VAL A CA 1
ATOM 818 C C . VAL A 1 104 ? -1.327 -13.391 2.788 1.00 96.88 104 VAL A C 1
ATOM 820 O O . VAL A 1 104 ? -0.328 -13.392 3.505 1.00 96.88 104 VAL A O 1
ATOM 823 N N . SER A 1 105 ? -1.969 -14.519 2.473 1.00 97.81 105 SER A N 1
ATOM 824 C CA . SER A 1 105 ? -1.553 -15.841 2.951 1.00 97.81 105 SER A CA 1
ATOM 825 C C . SER A 1 105 ? -0.191 -16.257 2.408 1.00 97.81 105 SER A C 1
ATOM 827 O O . SER A 1 105 ? 0.618 -16.801 3.150 1.00 97.81 105 SER A O 1
ATOM 829 N N . GLU A 1 106 ? 0.074 -15.979 1.132 1.00 98.12 106 GLU A N 1
ATOM 830 C CA . GLU A 1 106 ? 1.366 -16.274 0.512 1.00 98.12 106 GLU A CA 1
ATOM 831 C C . GLU A 1 106 ? 2.480 -15.468 1.181 1.00 98.12 106 GLU A C 1
ATOM 833 O O . GLU A 1 106 ? 3.461 -16.042 1.647 1.00 98.12 106 GLU A O 1
ATOM 838 N N . VAL A 1 107 ? 2.273 -14.159 1.350 1.00 97.62 107 VAL A N 1
ATOM 839 C CA . VAL A 1 107 ? 3.245 -13.293 2.026 1.00 97.62 107 VAL A CA 1
ATOM 840 C C . VAL A 1 107 ? 3.476 -13.728 3.469 1.00 97.62 107 VAL A C 1
ATOM 842 O O . VAL A 1 107 ? 4.615 -13.754 3.913 1.00 97.62 107 VAL A O 1
ATOM 845 N N . LYS A 1 108 ? 2.436 -14.115 4.216 1.00 96.81 108 LYS A N 1
ATOM 846 C CA . LYS A 1 108 ? 2.604 -14.620 5.590 1.00 96.81 108 LYS A CA 1
ATOM 847 C C . LYS A 1 108 ? 3.423 -15.907 5.658 1.00 96.81 108 LYS A C 1
ATOM 849 O O . LYS A 1 108 ? 4.187 -16.071 6.605 1.00 96.81 108 LYS A O 1
ATOM 854 N N . ASN A 1 109 ? 3.266 -16.791 4.677 1.00 97.50 109 ASN A N 1
ATOM 855 C CA . ASN A 1 109 ? 3.991 -18.058 4.623 1.00 97.50 109 ASN A CA 1
ATOM 856 C C . ASN A 1 109 ? 5.459 -17.870 4.225 1.00 97.50 109 ASN A C 1
ATOM 858 O O . ASN A 1 109 ? 6.321 -18.579 4.736 1.00 97.50 109 ASN A O 1
ATOM 862 N N . GLU A 1 110 ? 5.747 -16.930 3.326 1.00 96.19 110 GLU A N 1
ATOM 863 C CA . GLU A 1 110 ? 7.110 -16.663 2.860 1.00 96.19 110 GLU A CA 1
ATOM 864 C C . GLU A 1 110 ? 7.864 -15.709 3.795 1.00 96.19 110 GLU A C 1
ATOM 866 O O . GLU A 1 110 ? 9.017 -15.956 4.148 1.00 96.19 110 GLU A O 1
ATOM 871 N N . ARG A 1 111 ? 7.227 -14.585 4.146 1.00 94.19 111 ARG A N 1
ATOM 872 C CA . ARG A 1 111 ? 7.835 -13.393 4.757 1.00 94.19 111 ARG A CA 1
ATOM 873 C C . ARG A 1 111 ? 6.821 -12.582 5.574 1.00 94.19 111 ARG A C 1
ATOM 875 O O . ARG A 1 111 ? 6.412 -11.482 5.188 1.00 94.19 111 ARG A O 1
ATOM 882 N N . ALA A 1 112 ? 6.402 -13.106 6.724 1.00 93.75 112 ALA A N 1
ATOM 883 C CA . ALA A 1 112 ? 5.388 -12.469 7.572 1.00 93.75 112 ALA A CA 1
ATOM 884 C C . ALA A 1 112 ? 5.725 -11.020 7.993 1.00 93.75 112 ALA A C 1
ATOM 886 O O . ALA A 1 112 ? 4.819 -10.212 8.216 1.00 93.75 112 ALA A O 1
ATOM 887 N N . GLU A 1 113 ? 7.006 -10.654 8.065 1.00 94.88 113 GLU A N 1
ATOM 888 C CA . GLU A 1 113 ? 7.459 -9.298 8.383 1.00 94.88 113 GLU A CA 1
ATOM 889 C C . GLU A 1 113 ? 7.054 -8.255 7.332 1.00 94.88 113 GLU A C 1
ATOM 891 O O . GLU A 1 113 ? 6.894 -7.079 7.658 1.00 94.88 113 GLU A O 1
ATOM 896 N N . VAL A 1 114 ? 6.823 -8.669 6.083 1.00 95.69 114 VAL A N 1
ATOM 897 C CA . VAL A 1 114 ? 6.363 -7.773 5.013 1.00 95.69 114 VAL A CA 1
ATOM 898 C C . VAL A 1 114 ? 5.003 -7.172 5.365 1.00 95.69 114 VAL A C 1
ATOM 900 O O . VAL A 1 114 ? 4.780 -5.990 5.111 1.00 95.69 114 VAL A O 1
ATOM 903 N N . ILE A 1 115 ? 4.113 -7.929 6.017 1.00 97.06 115 ILE A N 1
ATOM 904 C CA . ILE A 1 115 ? 2.785 -7.438 6.415 1.00 97.06 115 ILE A CA 1
ATOM 905 C C . ILE A 1 115 ? 2.901 -6.296 7.430 1.00 97.06 115 ILE A C 1
ATOM 907 O O . ILE A 1 115 ? 2.266 -5.251 7.269 1.00 97.06 115 ILE A O 1
ATOM 911 N N . SER A 1 116 ? 3.736 -6.456 8.462 1.00 96.00 116 SER A N 1
ATOM 912 C CA . SER A 1 116 ? 3.910 -5.422 9.489 1.00 96.00 116 SER A CA 1
ATOM 913 C C . SER A 1 116 ? 4.596 -4.175 8.927 1.00 96.00 116 SER A C 1
ATOM 915 O O . SER A 1 116 ? 4.218 -3.052 9.271 1.00 96.00 116 SER A O 1
ATOM 917 N N . GLN A 1 117 ? 5.540 -4.348 7.999 1.00 96.50 117 GLN A N 1
ATOM 918 C CA . GLN A 1 117 ? 6.175 -3.243 7.284 1.00 96.50 117 GLN A CA 1
ATOM 919 C C . GLN A 1 117 ? 5.188 -2.501 6.376 1.00 96.50 117 GLN A C 1
ATOM 921 O O . GLN A 1 117 ? 5.154 -1.268 6.404 1.00 96.50 117 GLN A O 1
ATOM 926 N N . CYS A 1 118 ? 4.340 -3.222 5.635 1.00 97.38 118 CYS A N 1
ATOM 927 C CA . CYS A 1 118 ? 3.298 -2.616 4.807 1.00 97.38 118 CYS A CA 1
ATOM 928 C C . CYS A 1 118 ? 2.299 -1.827 5.649 1.00 97.38 118 CYS A C 1
ATOM 930 O O . CYS A 1 118 ? 1.942 -0.705 5.285 1.00 97.38 118 CYS A O 1
ATOM 932 N N . ARG A 1 119 ? 1.898 -2.367 6.805 1.00 97.44 119 ARG A N 1
ATOM 933 C CA . ARG A 1 119 ? 1.026 -1.669 7.755 1.00 97.44 119 ARG A CA 1
ATOM 934 C C . ARG A 1 119 ? 1.670 -0.384 8.264 1.00 97.44 119 ARG A C 1
ATOM 936 O O . ARG A 1 119 ? 1.059 0.679 8.182 1.00 97.44 119 ARG A O 1
ATOM 943 N N . ARG A 1 120 ? 2.921 -0.459 8.737 1.00 96.25 120 ARG A N 1
ATOM 944 C CA . ARG A 1 120 ? 3.672 0.705 9.233 1.00 96.25 120 ARG A CA 1
ATOM 945 C C . ARG A 1 120 ? 3.732 1.807 8.182 1.00 96.25 120 ARG A C 1
ATOM 947 O O . ARG A 1 120 ? 3.408 2.951 8.491 1.00 96.25 120 ARG A O 1
ATOM 954 N N . LEU A 1 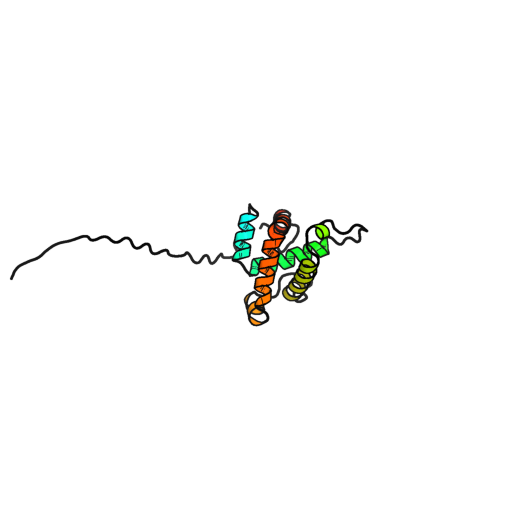121 ? 4.136 1.473 6.957 1.00 94.94 121 LEU A N 1
ATOM 955 C CA . LEU A 1 121 ? 4.261 2.445 5.873 1.00 94.94 121 LEU A CA 1
ATOM 956 C C . LEU A 1 121 ? 2.905 3.030 5.482 1.00 94.94 121 LEU A C 1
ATOM 958 O O . LEU A 1 121 ? 2.789 4.245 5.360 1.00 94.94 121 LEU A O 1
ATOM 962 N N . SER A 1 122 ? 1.871 2.201 5.356 1.00 95.12 122 SER A N 1
ATOM 963 C CA . SER A 1 122 ? 0.550 2.681 4.946 1.00 95.12 122 SER A CA 1
ATOM 964 C C . SER A 1 122 ? -0.064 3.630 5.973 1.00 95.12 122 SER A C 1
ATOM 966 O O . SER A 1 122 ? -0.602 4.664 5.597 1.00 95.12 122 SER A O 1
ATOM 968 N N . VAL A 1 123 ? 0.067 3.340 7.271 1.00 95.62 123 VAL A N 1
ATOM 969 C CA . VAL A 1 123 ? -0.391 4.257 8.329 1.00 95.62 123 VAL A CA 1
ATOM 970 C C . VAL A 1 123 ? 0.458 5.532 8.358 1.00 95.62 123 VAL A C 1
ATOM 972 O O . VAL A 1 123 ? -0.094 6.623 8.468 1.00 95.62 123 VAL A O 1
ATOM 975 N N . THR A 1 124 ? 1.783 5.414 8.207 1.00 94.44 124 THR A N 1
ATOM 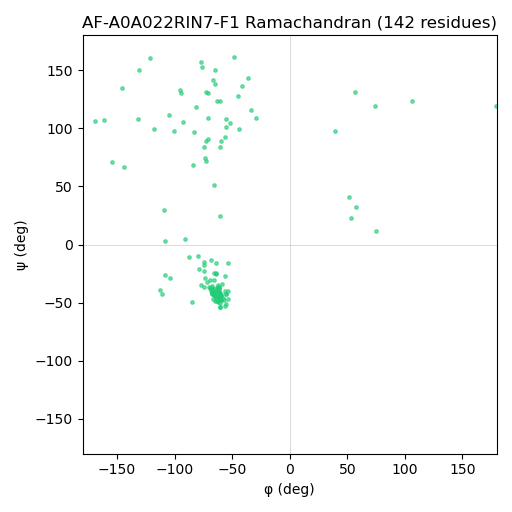976 C CA . THR A 1 124 ? 2.708 6.569 8.201 1.00 94.44 124 THR A CA 1
ATOM 977 C C . THR A 1 124 ? 2.406 7.540 7.060 1.00 94.44 124 THR A C 1
ATOM 979 O O . THR A 1 124 ? 2.503 8.748 7.241 1.00 94.44 124 THR A O 1
ATOM 982 N N . TYR A 1 125 ? 2.031 7.017 5.894 1.00 93.12 125 TYR A N 1
ATOM 983 C CA . TYR A 1 125 ? 1.745 7.796 4.690 1.00 93.12 125 TYR A CA 1
ATOM 984 C C . TYR A 1 125 ? 0.246 7.813 4.354 1.00 93.12 125 TYR A C 1
ATOM 986 O O . TYR A 1 125 ? -0.131 7.911 3.185 1.00 93.12 125 TYR A O 1
ATOM 994 N N . SER A 1 126 ? -0.607 7.718 5.378 1.00 93.69 126 SER A N 1
ATOM 995 C CA . SER A 1 126 ? -2.066 7.656 5.239 1.00 93.69 126 SER A CA 1
ATOM 996 C C . SER A 1 126 ? -2.656 8.912 4.600 1.00 93.69 126 SER A C 1
ATOM 998 O O . SER A 1 126 ? -3.474 8.775 3.696 1.00 93.69 126 SER A O 1
ATOM 1000 N N . GLU A 1 127 ? -2.160 10.104 4.937 1.00 92.50 127 GLU A N 1
ATOM 1001 C CA . GLU A 1 127 ? -2.524 11.361 4.263 1.00 92.50 127 GLU A CA 1
ATOM 1002 C C . GLU A 1 127 ? -2.322 11.251 2.742 1.00 92.50 127 GLU A C 1
ATOM 1004 O O . GLU A 1 127 ? -3.215 11.542 1.943 1.00 92.50 127 GLU A O 1
ATOM 1009 N N . LYS A 1 128 ? -1.166 10.720 2.321 1.00 91.00 128 LYS A N 1
ATOM 1010 C CA . LYS A 1 128 ? -0.837 10.542 0.903 1.00 91.00 128 LYS A CA 1
ATOM 1011 C C . LYS A 1 128 ? -1.715 9.494 0.231 1.00 91.00 128 LYS A C 1
ATOM 1013 O O . LYS A 1 128 ? -2.165 9.698 -0.897 1.00 91.00 128 LYS A O 1
ATOM 1018 N N . LEU A 1 129 ? -1.966 8.379 0.909 1.00 92.69 129 LEU A N 1
ATOM 1019 C CA . LEU A 1 129 ? -2.890 7.353 0.431 1.00 92.69 129 LEU A CA 1
ATOM 1020 C C . LEU A 1 129 ? -4.306 7.902 0.281 1.00 92.69 129 LEU A C 1
ATOM 1022 O O . LEU A 1 129 ? -4.966 7.622 -0.719 1.00 92.69 129 LEU A O 1
ATOM 1026 N N . PHE A 1 130 ? -4.753 8.726 1.223 1.00 92.75 130 PHE A N 1
ATOM 1027 C CA . PHE A 1 130 ? -6.061 9.355 1.183 1.00 92.75 130 PHE A CA 1
ATOM 1028 C C . PHE A 1 130 ? -6.182 10.327 0.004 1.00 92.75 130 PHE A C 1
ATOM 1030 O O . PHE A 1 130 ? -7.191 10.303 -0.705 1.00 92.75 130 PHE A O 1
ATOM 1037 N N . GLU A 1 131 ? -5.134 11.103 -0.295 1.00 91.31 131 GLU A N 1
ATOM 1038 C CA . GLU A 1 131 ? -5.061 11.911 -1.518 1.00 91.31 131 GLU A CA 1
ATOM 1039 C C . GLU A 1 131 ? -5.153 11.054 -2.791 1.00 91.31 131 GLU A C 1
ATOM 1041 O O . GLU A 1 131 ? -5.923 11.385 -3.697 1.00 91.31 131 GLU A O 1
ATOM 1046 N N . ILE A 1 132 ? -4.379 9.961 -2.883 1.00 90.25 132 ILE A N 1
ATOM 1047 C CA . ILE A 1 132 ? -4.411 9.040 -4.035 1.00 90.25 132 ILE A CA 1
ATOM 1048 C C . ILE A 1 132 ? -5.837 8.528 -4.236 1.00 90.25 132 ILE A C 1
ATOM 1050 O O . ILE A 1 132 ? -6.409 8.693 -5.318 1.00 90.25 132 ILE A O 1
ATOM 1054 N N . TYR A 1 133 ? -6.416 7.993 -3.167 1.00 90.69 133 TYR A N 1
ATOM 1055 C CA . TYR A 1 133 ? -7.748 7.415 -3.126 1.00 90.69 133 TYR A CA 1
ATOM 1056 C C . TYR A 1 133 ? -8.840 8.404 -3.552 1.00 90.69 133 TYR A C 1
ATOM 1058 O O . TYR A 1 133 ? -9.693 8.073 -4.380 1.00 90.69 133 TYR A O 1
ATOM 1066 N N . CYS A 1 134 ? -8.791 9.640 -3.043 1.00 88.88 134 CYS A N 1
ATOM 1067 C CA . CYS A 1 134 ? -9.756 10.685 -3.387 1.00 88.88 134 CYS A CA 1
ATOM 1068 C C . CYS A 1 134 ? -9.576 11.211 -4.813 1.00 88.88 134 CYS A C 1
ATOM 1070 O O . CYS A 1 134 ? -10.553 11.592 -5.454 1.00 88.88 134 CYS A O 1
ATOM 1072 N N . SER A 1 135 ? -8.341 11.241 -5.316 1.00 86.19 135 SER A N 1
ATOM 1073 C CA . SER A 1 135 ? -8.044 11.727 -6.666 1.00 86.19 135 SER A CA 1
ATOM 1074 C C . SER A 1 135 ? -8.448 10.754 -7.776 1.00 86.19 135 SER A C 1
ATOM 1076 O O . SER A 1 135 ? -8.462 11.157 -8.937 1.00 86.19 135 SER A O 1
ATOM 1078 N N . ALA A 1 136 ? -8.726 9.490 -7.431 1.00 80.56 136 ALA A N 1
ATOM 1079 C CA . ALA A 1 136 ? -8.985 8.395 -8.367 1.00 80.56 136 ALA A CA 1
ATOM 1080 C C . ALA A 1 136 ? -7.890 8.211 -9.444 1.00 80.56 136 ALA A C 1
ATOM 1082 O O . ALA A 1 136 ? -8.143 7.659 -10.511 1.00 80.56 136 ALA A O 1
ATOM 1083 N N . LYS A 1 137 ? -6.662 8.683 -9.176 1.00 77.62 137 LYS A N 1
ATOM 1084 C CA . LYS A 1 137 ? -5.531 8.618 -10.118 1.00 77.62 137 LYS A CA 1
ATOM 1085 C C . LYS A 1 137 ? -4.866 7.248 -10.179 1.00 77.62 137 LYS A C 1
ATOM 1087 O O . LYS A 1 137 ? -4.157 6.971 -11.141 1.00 77.62 137 LYS A O 1
ATOM 1092 N N . ASP A 1 138 ? -5.048 6.426 -9.152 1.00 86.75 138 ASP A N 1
ATOM 1093 C CA . ASP A 1 138 ? -4.487 5.083 -9.091 1.00 86.75 138 ASP A CA 1
ATOM 1094 C C . ASP A 1 138 ? -5.587 4.049 -9.349 1.00 86.75 138 ASP A C 1
ATOM 1096 O O . ASP A 1 138 ? -6.448 3.892 -8.491 1.00 86.75 138 ASP A O 1
ATOM 1100 N N . PRO A 1 139 ? -5.577 3.320 -10.478 1.00 87.12 139 PRO A N 1
ATOM 1101 C CA . PRO A 1 139 ? -6.681 2.437 -10.863 1.00 87.12 139 PRO A CA 1
ATOM 1102 C C . PRO A 1 139 ? -6.913 1.262 -9.901 1.00 87.12 139 PRO A C 1
ATOM 1104 O O . PRO A 1 139 ? -7.974 0.645 -9.948 1.00 87.12 139 PRO A O 1
ATOM 1107 N N . PHE A 1 140 ? -5.955 0.955 -9.023 1.00 89.75 140 PHE A N 1
ATOM 1108 C CA . PHE A 1 140 ? -6.040 -0.144 -8.057 1.00 89.75 140 PHE A CA 1
ATOM 1109 C C . PHE A 1 140 ? -6.220 0.351 -6.617 1.00 89.75 140 PHE A C 1
ATOM 1111 O O . PHE A 1 140 ? -6.262 -0.455 -5.690 1.00 89.75 140 PHE A O 1
ATOM 1118 N N . PHE A 1 141 ? -6.335 1.666 -6.417 1.00 89.38 141 PHE A N 1
ATOM 1119 C CA . PHE A 1 141 ? -6.539 2.294 -5.117 1.00 89.38 141 PHE A CA 1
ATOM 1120 C C . PHE A 1 141 ? -7.461 3.510 -5.262 1.00 89.38 141 PHE A C 1
ATOM 1122 O O . PHE A 1 141 ? -7.049 4.659 -5.100 1.00 89.38 141 PHE A O 1
ATOM 1129 N N . THR A 1 142 ? -8.726 3.256 -5.608 1.00 79.06 142 THR A N 1
ATOM 1130 C CA . THR A 1 142 ? -9.739 4.299 -5.827 1.00 79.06 142 THR A CA 1
ATOM 1131 C C . THR A 1 142 ? -10.952 4.151 -4.921 1.00 79.06 142 THR A C 1
ATOM 1133 O O . THR A 1 142 ? -11.257 3.085 -4.387 1.00 79.06 142 THR A O 1
ATOM 1136 N N . ARG A 1 143 ? -11.673 5.265 -4.803 1.00 68.69 143 ARG A N 1
ATOM 1137 C CA . ARG A 1 143 ? -13.023 5.366 -4.261 1.00 68.69 143 ARG A CA 1
ATOM 1138 C C . ARG A 1 143 ? -14.045 4.811 -5.262 1.00 68.69 143 ARG A C 1
ATOM 1140 O O . ARG A 1 143 ? -14.604 5.590 -6.029 1.00 68.69 143 ARG A O 1
ATOM 1147 N N . THR A 1 144 ? -14.265 3.496 -5.272 1.00 52.53 144 THR A N 1
ATOM 1148 C CA . THR A 1 144 ? -15.381 2.853 -6.004 1.00 52.53 144 THR A CA 1
ATOM 1149 C C . THR A 1 144 ? -16.669 2.895 -5.202 1.00 52.53 144 THR A C 1
ATOM 1151 O O . THR A 1 144 ? -16.623 2.449 -4.032 1.00 52.53 144 THR A O 1
#

Solvent-accessible surface area (backbone atoms only — not comparable to full-atom values): 8883 Å² total; per-residue (Å²): 136,84,88,82,90,81,90,77,92,78,87,76,92,73,86,78,78,76,74,76,78,76,76,72,67,92,65,61,73,68,73,90,46,58,69,58,46,43,57,46,36,74,71,36,62,64,56,8,50,42,40,31,33,46,58,40,50,54,58,61,74,57,62,62,96,55,103,55,84,53,81,65,67,80,78,52,54,69,70,56,51,56,49,37,43,58,50,24,53,62,34,18,66,80,41,90,86,62,45,80,62,65,49,66,69,55,41,50,74,78,42,49,64,56,57,60,51,25,29,54,51,31,54,74,43,30,71,59,50,43,50,40,24,74,64,54,76,38,93,86,44,48,71,88

Foldseek 3Di:
DDDDDDDDDDDDDDDDPPPPPPPPDVPFDADPDLVSVLVCLVPPLVSLLLLLLLLVVVCVVQPPPDPDDRPVVVQDDPVLVVVSNVLQCVQQVPPPLSDGDDDLVNCCVPPVVSSVSSSVSCNSCSVVLVVCQDVCVRVSRYRD

Radius of gyration: 23.28 Å; Cα contacts (8 Å, |Δi|>4): 125; chains: 1; bounding box: 63×54×68 Å

Mean predicted aligned error: 12.59 Å

Secondary structure (DSSP, 8-state):
-------------------------SS----SSHHHHHHHHHH-HHHHHHHHHHHHHHHHHT-S--SS--GGGGTS-HHHHHHHHHHHHHHHTT-TT----S-HHHHHHHHTHHHHHHHHHHHHTHHHHHHHHHHT-STTS---

Sequence (144 aa):
MQLKTSENLDATLQSEKVVATRQSEKVGRKFMLEAEMINALQEDEELCMNGVCALYRQQFFSSQPTTKRSKLSNTVKPDDLISARGLAEYLIDGDNEMRLRKSVSEVKNERAEVISQCRRLSVTYSEKLFEIYCSAKDPFFTRT